Protein AF-A0A1X7SEY9-F1 (afdb_monomer_lite)

InterPro domains:
  IPR003959 ATPase, AAA-type, core [PF00004] (23-70)
  IPR027417 P-loop containing nucleoside triphosphate hydrolase [G3DSA:3.40.50.300] (1-70)
  IPR027417 P-loop containing nucleoside triphosphate hydrolase [SSF52540] (2-69)
  IPR050168 AAA ATPase domain-containing protein [PTHR23077] (1-69)

pLDDT: mean 82.5, std 7.16, range [61.44, 94.19]

Sequence (70 aa):
MVELPLRHPQLFKAIGVKPPRGILLYGPPGTGKTLIARAVANETGAFFFLINGPEIMSKMAGESESNLRK

Organism: Amphimedon queenslandica (NCBI:txid400682)

Structure (mmCIF, N/CA/C/O backbone):
data_AF-A0A1X7SEY9-F1
#
_entry.id   AF-A0A1X7SEY9-F1
#
loop_
_atom_site.group_PDB
_atom_site.id
_atom_site.type_symbol
_atom_site.label_atom_id
_atom_site.label_alt_id
_atom_site.label_comp_id
_atom_site.label_asym_id
_atom_site.label_entity_id
_atom_site.label_seq_id
_atom_site.pdbx_PDB_ins_code
_atom_site.Cartn_x
_atom_site.Cartn_y
_atom_site.Cartn_z
_atom_site.occupancy
_atom_site.B_iso_or_equiv
_atom_site.auth_seq_id
_atom_site.auth_comp_id
_atom_site.auth_asym_id
_atom_site.auth_atom_id
_atom_site.pdbx_PDB_model_num
ATOM 1 N N . MET A 1 1 ? -12.011 -2.842 3.338 1.00 65.88 1 MET A N 1
ATOM 2 C CA . MET A 1 1 ? -10.824 -3.490 3.952 1.00 65.88 1 MET A CA 1
ATOM 3 C C . MET A 1 1 ? -9.774 -2.474 4.405 1.00 65.88 1 MET A C 1
ATOM 5 O O . MET A 1 1 ? -9.267 -2.642 5.502 1.00 65.88 1 MET A O 1
ATOM 9 N N . VAL A 1 2 ? -9.492 -1.417 3.626 1.00 75.19 2 VAL A N 1
ATOM 10 C CA . VAL A 1 2 ? -8.622 -0.293 4.053 1.00 75.19 2 VAL A CA 1
ATOM 11 C C . VAL A 1 2 ? -9.370 0.729 4.920 1.00 75.19 2 VAL A C 1
ATOM 13 O O . VAL A 1 2 ? -8.866 1.151 5.949 1.00 75.19 2 VAL A O 1
ATOM 16 N N . GLU A 1 3 ? -10.605 1.075 4.554 1.00 78.00 3 GLU A N 1
ATOM 17 C CA . GLU A 1 3 ? -11.404 2.088 5.262 1.00 78.00 3 GLU A CA 1
ATOM 18 C C . GLU A 1 3 ? 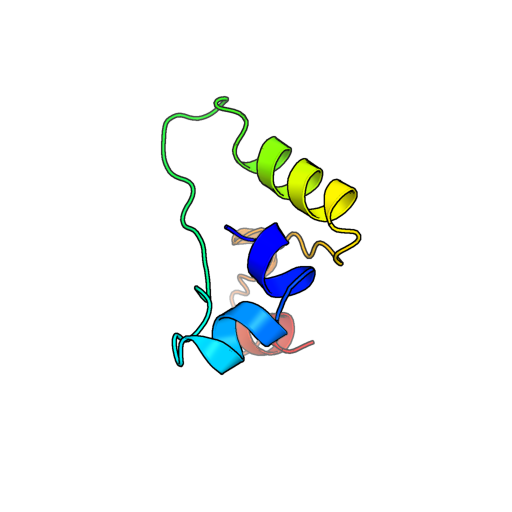-11.829 1.668 6.680 1.00 78.00 3 GLU A C 1
ATOM 20 O O . GLU A 1 3 ? -11.709 2.442 7.624 1.00 78.00 3 GLU A O 1
ATOM 25 N N . LEU A 1 4 ? -12.309 0.432 6.846 1.00 80.06 4 LEU A N 1
ATOM 26 C CA . LEU A 1 4 ? -12.832 -0.075 8.121 1.00 80.06 4 LEU A CA 1
ATOM 27 C C . LEU A 1 4 ? -11.846 0.067 9.302 1.00 80.06 4 LEU A C 1
ATOM 29 O O . LEU A 1 4 ? -12.256 0.570 10.347 1.00 80.06 4 LEU A O 1
ATOM 33 N N . PRO A 1 5 ? -10.565 -0.342 9.178 1.00 78.00 5 PRO A N 1
ATOM 34 C CA . PRO A 1 5 ? -9.594 -0.152 10.252 1.00 78.00 5 PRO A CA 1
ATOM 35 C C . PRO A 1 5 ? -9.182 1.312 10.456 1.00 78.00 5 PRO A C 1
ATOM 37 O O . PRO A 1 5 ? -8.794 1.658 11.569 1.00 78.00 5 PRO A O 1
ATOM 40 N N . LEU A 1 6 ? -9.293 2.169 9.431 1.00 78.06 6 LEU A N 1
ATOM 41 C CA . LEU A 1 6 ? -9.043 3.611 9.555 1.00 78.06 6 LEU A CA 1
ATOM 42 C C . LEU A 1 6 ? -10.177 4.322 10.309 1.00 78.06 6 LEU A C 1
ATOM 44 O O . LEU A 1 6 ? -9.910 5.140 11.185 1.00 78.06 6 LEU A O 1
ATOM 48 N N . ARG A 1 7 ? -11.439 3.992 10.009 1.00 80.50 7 ARG A N 1
ATOM 49 C CA . ARG A 1 7 ? -12.620 4.628 10.620 1.00 80.50 7 ARG A CA 1
ATOM 50 C C . ARG A 1 7 ? -13.020 4.026 11.967 1.00 80.50 7 ARG A C 1
ATOM 52 O O . ARG A 1 7 ? -13.457 4.754 12.853 1.00 80.50 7 ARG A O 1
ATOM 59 N N . HIS A 1 8 ? -12.856 2.715 12.150 1.00 83.19 8 HIS A N 1
ATOM 60 C CA . HIS A 1 8 ? -13.317 1.998 13.345 1.00 83.19 8 HIS A CA 1
ATOM 61 C C . HIS A 1 8 ? -12.219 1.129 13.981 1.00 83.19 8 HIS A C 1
ATOM 63 O O . HIS A 1 8 ? -12.376 -0.089 14.113 1.00 83.19 8 HIS A O 1
ATOM 69 N N . PRO A 1 9 ? -11.113 1.728 14.461 1.00 80.31 9 PRO A N 1
ATOM 70 C CA . PRO A 1 9 ? -10.020 0.980 15.089 1.00 80.31 9 PRO A CA 1
ATOM 71 C C . PRO A 1 9 ? -10.444 0.264 16.383 1.00 80.31 9 PRO A C 1
ATOM 73 O O . PRO A 1 9 ? -9.849 -0.746 16.763 1.00 80.31 9 PRO A O 1
ATOM 76 N N . GLN A 1 10 ? -11.486 0.758 17.060 1.00 83.19 10 GLN A N 1
ATOM 77 C CA . GLN A 1 10 ? -12.020 0.158 18.287 1.00 83.19 10 GLN A CA 1
ATOM 78 C C . GLN A 1 10 ? -12.596 -1.243 18.044 1.00 83.19 10 GLN A C 1
ATOM 80 O O . GLN A 1 10 ? -12.440 -2.118 18.891 1.00 83.19 10 GLN A O 1
ATOM 85 N N . LEU A 1 11 ? -13.182 -1.480 16.865 1.00 84.12 11 LEU A N 1
ATOM 86 C CA . LEU A 1 11 ? -13.760 -2.772 16.499 1.00 84.12 11 LEU A CA 1
ATOM 87 C C . LEU A 1 11 ? -12.673 -3.856 16.436 1.00 84.12 11 LEU A C 1
ATOM 89 O O . LEU A 1 11 ? -12.819 -4.936 16.998 1.00 84.12 11 LEU A O 1
ATOM 93 N N . PHE A 1 12 ? -11.530 -3.529 15.830 1.00 81.75 12 PHE A N 1
ATOM 94 C CA . PHE A 1 12 ? -10.382 -4.434 15.736 1.00 81.75 12 PHE A CA 1
ATOM 95 C C . PHE A 1 12 ? -9.730 -4.690 17.103 1.00 81.75 12 PHE A C 1
ATOM 97 O O . PHE A 1 12 ? -9.291 -5.808 17.368 1.00 81.75 12 PHE A O 1
ATOM 104 N N . LYS A 1 13 ? -9.723 -3.692 18.002 1.00 81.12 13 LYS A N 1
ATOM 105 C CA . LYS A 1 13 ? -9.270 -3.874 19.393 1.00 81.12 13 LYS A CA 1
ATOM 106 C C . LYS A 1 13 ? -10.205 -4.779 20.196 1.00 81.12 13 LYS A C 1
ATOM 108 O O . LYS A 1 13 ? -9.712 -5.628 20.928 1.00 81.12 13 LYS A O 1
ATOM 113 N N . ALA A 1 14 ? -11.519 -4.621 20.042 1.00 84.69 14 ALA A N 1
ATOM 114 C CA . ALA A 1 14 ? -12.516 -5.410 20.765 1.00 84.69 14 ALA A CA 1
ATOM 115 C C . ALA A 1 14 ? -12.519 -6.887 20.341 1.00 84.69 14 ALA A C 1
ATOM 117 O O . ALA A 1 14 ? -12.659 -7.769 21.180 1.00 84.69 14 ALA A O 1
ATOM 118 N N . ILE A 1 15 ? -12.321 -7.157 19.048 1.00 85.56 15 ILE A N 1
ATOM 119 C CA . ILE A 1 15 ? -12.292 -8.520 18.493 1.00 85.56 15 ILE A CA 1
ATOM 120 C C . ILE A 1 15 ? -10.894 -9.161 18.661 1.00 85.56 15 ILE A C 1
ATOM 122 O O . ILE A 1 15 ? -10.722 -10.359 18.459 1.00 85.56 15 ILE A O 1
ATOM 126 N N . GLY A 1 16 ? -9.872 -8.383 19.041 1.00 83.06 16 GLY A N 1
ATOM 127 C CA . GLY A 1 16 ? -8.502 -8.870 19.248 1.00 83.06 16 GLY A CA 1
ATOM 128 C C . GLY A 1 16 ? -7.755 -9.231 17.957 1.00 83.06 16 GLY A C 1
ATOM 129 O O . GLY A 1 16 ? -6.693 -9.852 18.006 1.00 83.06 16 GLY A O 1
ATOM 130 N N . VAL A 1 17 ? -8.281 -8.840 16.793 1.00 84.69 17 VAL A N 1
ATOM 131 C CA . VAL A 1 17 ? -7.708 -9.171 15.482 1.00 84.69 17 VAL A CA 1
ATOM 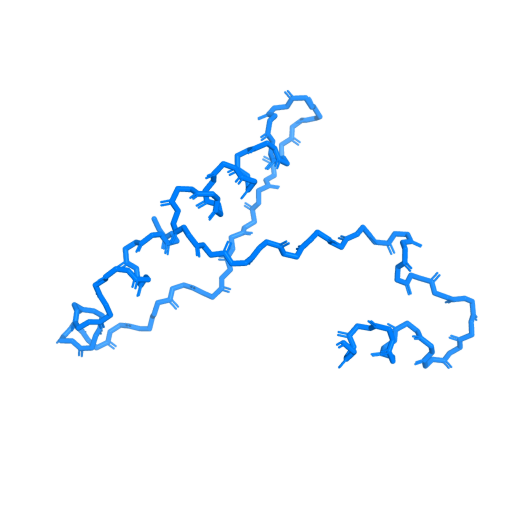132 C C . VAL A 1 17 ? -6.886 -7.999 14.963 1.00 84.69 17 VAL A C 1
ATOM 134 O O . VAL A 1 17 ? -7.336 -6.853 14.936 1.00 84.69 17 VAL A O 1
ATOM 137 N N . LYS A 1 18 ? -5.662 -8.283 14.505 1.00 80.25 18 LYS A N 1
ATOM 138 C CA . LYS A 1 18 ? -4.812 -7.269 13.873 1.00 80.25 18 LYS A CA 1
ATOM 139 C C . LYS A 1 18 ? -5.380 -6.895 12.498 1.00 80.25 18 LYS A C 1
ATOM 141 O O . LYS A 1 18 ? -5.666 -7.795 11.709 1.00 80.25 18 LYS A O 1
ATOM 146 N N . PRO A 1 19 ? -5.506 -5.596 12.176 1.00 82.31 19 PRO A N 1
ATOM 147 C CA . PRO A 1 19 ? -5.956 -5.180 10.857 1.00 82.31 19 PRO A CA 1
ATOM 148 C C . PRO A 1 19 ? -4.957 -5.621 9.771 1.00 82.31 19 PRO A C 1
ATOM 150 O O . PRO A 1 19 ? -3.753 -5.728 10.041 1.00 82.31 19 PRO A O 1
ATOM 153 N N . PRO A 1 20 ? -5.435 -5.879 8.542 1.00 82.88 20 PRO A N 1
ATOM 154 C CA . PRO A 1 20 ? -4.575 -6.252 7.425 1.00 82.88 20 PRO A CA 1
ATOM 155 C C . PRO A 1 20 ? -3.578 -5.129 7.117 1.00 82.88 20 PRO A C 1
ATOM 157 O O . PRO A 1 20 ? -3.946 -3.958 7.063 1.00 82.88 20 PRO A O 1
ATOM 160 N N . ARG A 1 21 ? -2.304 -5.491 6.915 1.00 82.50 21 ARG A N 1
ATOM 161 C CA . ARG A 1 21 ? -1.200 -4.531 6.722 1.00 82.50 21 ARG A CA 1
ATOM 162 C C . ARG A 1 21 ? -0.944 -4.135 5.267 1.00 82.50 21 ARG A C 1
ATOM 164 O O . ARG A 1 21 ? -0.183 -3.209 5.026 1.00 82.50 21 ARG A O 1
ATOM 171 N N . GLY A 1 22 ? -1.544 -4.830 4.307 1.00 85.56 22 GLY A N 1
ATOM 172 C CA . GLY A 1 22 ? -1.323 -4.572 2.889 1.00 85.56 22 GLY A CA 1
ATOM 173 C C . GLY A 1 22 ? -2.330 -5.300 2.012 1.00 85.56 22 GLY A C 1
ATOM 174 O O . GLY A 1 22 ? -2.989 -6.243 2.452 1.00 85.56 22 GLY A O 1
ATOM 175 N N . ILE A 1 23 ? -2.451 -4.833 0.773 1.00 88.06 23 ILE A N 1
ATOM 176 C CA . ILE A 1 23 ? -3.307 -5.411 -0.263 1.00 88.06 23 ILE A CA 1
ATOM 177 C C . ILE A 1 23 ? -2.461 -5.553 -1.524 1.00 88.06 23 ILE A C 1
ATOM 179 O O . ILE A 1 23 ? -1.751 -4.623 -1.899 1.00 88.06 23 ILE A O 1
ATOM 183 N N . LEU A 1 24 ? -2.559 -6.704 -2.186 1.00 89.94 24 LEU A N 1
ATOM 184 C CA . LEU A 1 24 ? -1.961 -6.929 -3.496 1.00 89.94 24 LEU A CA 1
ATOM 185 C C . LEU A 1 24 ? -3.048 -6.835 -4.570 1.00 89.94 24 LEU A C 1
ATOM 187 O O . LEU A 1 24 ? -3.969 -7.649 -4.599 1.00 89.94 24 LEU A O 1
ATOM 191 N N . LEU A 1 25 ? -2.934 -5.853 -5.464 1.00 90.00 25 LEU A N 1
ATOM 192 C CA . LEU A 1 25 ? -3.803 -5.729 -6.634 1.00 90.00 25 LEU A CA 1
ATOM 193 C C . LEU A 1 25 ? -3.100 -6.353 -7.844 1.00 90.00 25 LEU A C 1
ATOM 195 O O . LEU A 1 25 ? -2.102 -5.818 -8.319 1.00 90.00 25 LEU A O 1
ATOM 199 N N . TYR A 1 26 ? -3.632 -7.457 -8.373 1.00 92.31 26 TYR A N 1
ATOM 200 C CA . TYR A 1 26 ? -3.060 -8.170 -9.525 1.00 92.31 26 TYR A CA 1
ATOM 201 C C . TYR A 1 26 ? -4.076 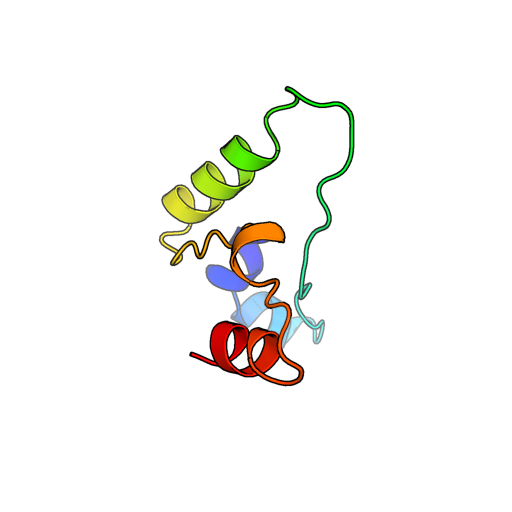-8.319 -10.664 1.00 92.31 26 TYR A C 1
ATOM 203 O O . TYR A 1 26 ? -5.281 -8.161 -10.461 1.00 92.31 26 TYR A O 1
ATOM 211 N N . GLY A 1 27 ? -3.593 -8.540 -11.889 1.00 92.88 27 GLY A N 1
ATOM 212 C CA . GLY A 1 27 ? -4.402 -8.774 -13.094 1.00 92.88 27 GLY A CA 1
ATOM 213 C C . GLY A 1 27 ? -3.921 -7.981 -14.322 1.00 92.88 27 GLY A C 1
ATOM 214 O O . GLY A 1 27 ? -2.931 -7.257 -14.218 1.00 92.88 27 GLY A O 1
ATOM 215 N N . PRO A 1 28 ? -4.627 -8.083 -15.462 1.00 94.19 28 PRO A N 1
ATOM 216 C CA . PRO A 1 28 ? -4.217 -7.475 -16.729 1.00 94.19 28 PRO A CA 1
ATOM 217 C C . PRO A 1 28 ? -4.032 -5.947 -16.658 1.00 94.19 28 PRO A C 1
ATOM 219 O O . PRO A 1 28 ? -4.679 -5.286 -15.826 1.00 94.19 28 PRO A O 1
ATOM 222 N N . PRO A 1 29 ? -3.186 -5.363 -17.530 1.00 91.12 29 PRO A N 1
ATOM 223 C CA . PRO A 1 29 ? -3.071 -3.912 -17.656 1.00 91.12 29 PRO A CA 1
ATOM 224 C C . PRO A 1 29 ? -4.420 -3.296 -18.061 1.00 91.12 29 PRO A C 1
ATOM 226 O O . PRO A 1 29 ? -5.243 -3.941 -18.703 1.00 91.12 29 PRO A O 1
ATOM 229 N N . GLY A 1 30 ? -4.677 -2.053 -17.647 1.00 90.56 30 GLY A N 1
ATOM 230 C CA . GLY A 1 30 ? -5.929 -1.348 -17.964 1.00 90.56 30 GLY A CA 1
ATOM 231 C C . GLY A 1 30 ? -7.127 -1.671 -17.059 1.00 90.56 30 GLY A C 1
ATOM 232 O O . GLY A 1 30 ? -8.158 -1.024 -17.167 1.00 90.56 30 GLY A O 1
ATOM 233 N N . THR A 1 31 ? -6.996 -2.585 -16.092 1.00 90.12 31 THR A N 1
ATOM 234 C CA . THR A 1 31 ? -8.078 -2.935 -15.138 1.00 90.12 31 THR A CA 1
ATOM 235 C C . THR A 1 31 ? -8.257 -1.939 -13.978 1.00 90.12 31 THR A C 1
ATOM 237 O O . THR A 1 31 ? -8.890 -2.253 -12.975 1.00 90.12 31 THR A O 1
ATOM 240 N N . GLY A 1 32 ? -7.668 -0.742 -14.066 1.00 91.00 32 GLY A N 1
ATOM 241 C CA . GLY A 1 32 ? -7.902 0.335 -13.095 1.00 91.00 32 GLY A CA 1
ATOM 242 C C . GLY A 1 32 ? -7.220 0.192 -11.725 1.00 91.00 32 GLY A C 1
ATOM 243 O O . GLY A 1 32 ? -7.569 0.928 -10.810 1.00 91.00 32 GLY A O 1
ATOM 244 N N . LYS A 1 33 ? -6.223 -0.690 -11.558 1.00 93.50 33 LYS A N 1
ATOM 245 C CA . LYS A 1 33 ? -5.534 -0.936 -10.264 1.00 93.50 33 LYS A CA 1
ATOM 246 C C . LYS A 1 33 ? -4.938 0.325 -9.629 1.00 93.50 33 LYS A C 1
ATOM 248 O O . LYS A 1 33 ? -5.082 0.561 -8.435 1.00 93.50 33 LYS A O 1
ATOM 253 N N . THR A 1 34 ? -4.293 1.158 -10.439 1.00 89.44 34 THR A N 1
ATOM 254 C CA . THR A 1 34 ? -3.727 2.433 -9.979 1.00 89.44 34 THR A CA 1
ATOM 255 C C . THR A 1 34 ? -4.822 3.445 -9.645 1.00 89.44 34 THR A C 1
ATOM 257 O O . THR A 1 34 ? -4.681 4.234 -8.713 1.00 89.44 34 THR A O 1
ATOM 260 N N . LEU A 1 35 ? -5.928 3.414 -10.392 1.00 91.56 35 LEU A N 1
ATOM 261 C CA . LEU A 1 35 ? -7.039 4.347 -10.233 1.00 91.56 35 LEU A CA 1
ATOM 262 C C . LEU A 1 35 ? -7.817 4.047 -8.947 1.00 91.56 35 LEU A C 1
ATOM 264 O O . LEU A 1 35 ? -8.061 4.962 -8.165 1.00 91.56 35 LEU A O 1
ATOM 268 N N . ILE A 1 36 ? -8.102 2.771 -8.666 1.00 90.81 36 ILE A N 1
ATOM 269 C CA . ILE A 1 36 ? -8.775 2.372 -7.425 1.00 90.81 36 ILE A CA 1
ATOM 270 C C . ILE A 1 36 ? -7.925 2.686 -6.188 1.00 90.81 36 ILE A C 1
ATOM 272 O O . ILE A 1 36 ? -8.462 3.151 -5.189 1.00 90.81 36 ILE A O 1
ATOM 276 N N . ALA A 1 37 ? -6.597 2.532 -6.259 1.00 88.56 37 ALA A N 1
ATOM 277 C CA . ALA A 1 37 ? -5.708 2.897 -5.155 1.00 88.56 37 ALA A CA 1
ATOM 278 C C . ALA A 1 37 ? -5.785 4.401 -4.818 1.00 88.56 37 ALA A C 1
ATOM 280 O O . ALA A 1 37 ? -5.879 4.768 -3.647 1.00 88.56 37 ALA A O 1
ATOM 281 N N . ARG A 1 38 ? -5.820 5.269 -5.841 1.00 88.88 38 ARG A N 1
ATOM 282 C CA . ARG A 1 38 ? -5.999 6.721 -5.659 1.00 88.88 38 ARG A CA 1
ATOM 283 C C . ARG A 1 38 ? -7.399 7.085 -5.167 1.00 88.88 38 ARG A C 1
ATOM 285 O O . ARG A 1 38 ? -7.525 7.981 -4.337 1.00 88.88 38 ARG A O 1
ATOM 292 N N . ALA A 1 39 ? -8.437 6.421 -5.672 1.00 90.56 39 ALA A N 1
ATOM 293 C CA . ALA A 1 39 ? -9.816 6.666 -5.255 1.00 90.56 39 ALA A CA 1
ATOM 294 C C . ALA A 1 39 ? -10.011 6.341 -3.766 1.00 90.56 39 ALA A C 1
ATOM 296 O O . ALA A 1 39 ? -10.480 7.191 -3.016 1.00 90.56 39 ALA A O 1
ATOM 297 N N . VAL A 1 40 ? -9.531 5.175 -3.316 1.00 88.62 40 VAL A N 1
ATOM 298 C CA . VAL A 1 40 ? -9.606 4.759 -1.905 1.00 88.62 40 VAL A CA 1
ATOM 299 C C . VAL A 1 40 ? -8.876 5.740 -0.988 1.00 88.62 40 VAL A C 1
ATOM 301 O O . VAL A 1 40 ? -9.380 6.062 0.085 1.00 88.62 40 VAL A O 1
ATOM 304 N N . ALA A 1 41 ? -7.707 6.246 -1.388 1.00 88.25 41 ALA A N 1
ATOM 305 C CA . ALA A 1 41 ? -6.985 7.223 -0.577 1.00 88.25 41 ALA A CA 1
ATOM 306 C C . ALA A 1 41 ? -7.742 8.558 -0.455 1.00 88.25 41 ALA A C 1
ATOM 308 O O . ALA A 1 41 ? -7.849 9.096 0.645 1.00 88.25 41 ALA A O 1
ATOM 309 N N . ASN A 1 42 ? -8.339 9.038 -1.553 1.00 87.94 42 ASN A N 1
ATOM 310 C CA . ASN A 1 42 ? -9.182 10.237 -1.538 1.00 87.94 42 ASN A CA 1
ATOM 311 C 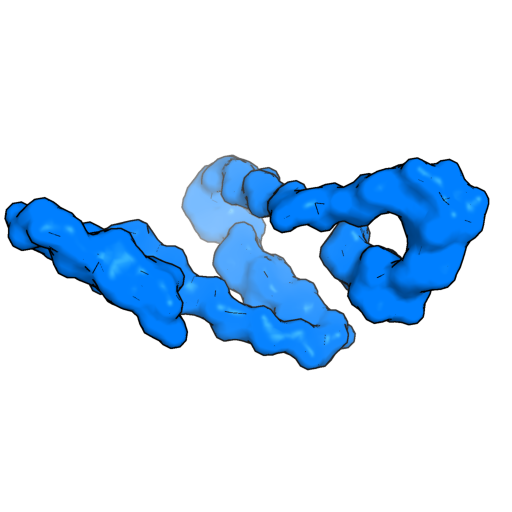C . ASN A 1 42 ? -10.438 10.057 -0.669 1.00 87.94 42 ASN A C 1
ATOM 313 O O . ASN A 1 42 ? -10.735 10.924 0.146 1.00 87.94 42 ASN A O 1
ATOM 317 N N . GLU A 1 43 ? -11.151 8.934 -0.790 1.00 87.25 43 GLU A N 1
ATOM 318 C CA . GLU A 1 43 ? -12.375 8.673 -0.010 1.00 87.25 43 GLU A CA 1
ATOM 319 C C . GLU A 1 43 ? -12.110 8.515 1.491 1.00 87.25 43 GLU A C 1
ATOM 321 O O . GLU A 1 43 ? -12.910 8.935 2.330 1.00 87.25 43 GLU A O 1
ATOM 326 N N 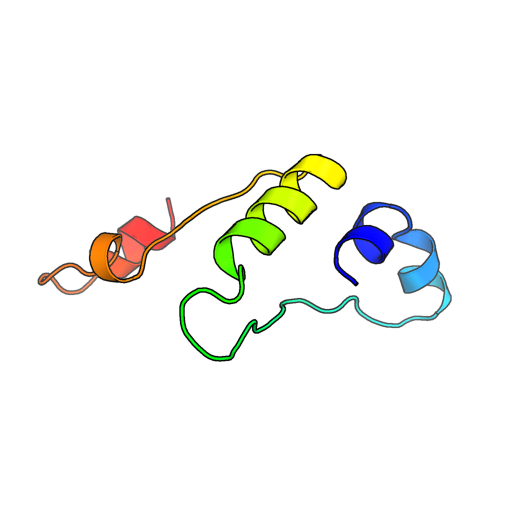. THR A 1 44 ? -10.976 7.910 1.845 1.00 85.06 44 THR A N 1
ATOM 327 C CA . THR A 1 44 ? -10.581 7.706 3.246 1.00 85.06 44 THR A CA 1
ATOM 328 C C . THR A 1 44 ? -9.899 8.923 3.866 1.00 85.06 44 THR A C 1
ATOM 330 O O . THR A 1 44 ? -9.682 8.930 5.077 1.00 85.06 44 THR A O 1
ATOM 333 N N . GLY A 1 45 ? -9.579 9.950 3.071 1.00 83.50 45 GLY A N 1
ATOM 334 C CA . GLY A 1 45 ? -8.808 11.112 3.515 1.00 83.50 45 GLY A CA 1
ATOM 335 C C . GLY A 1 45 ? -7.370 10.764 3.918 1.00 83.50 45 GLY A C 1
ATOM 336 O O . GLY A 1 45 ? -6.767 11.469 4.725 1.00 83.50 45 GLY A O 1
ATOM 337 N N . ALA A 1 46 ? -6.831 9.654 3.410 1.00 84.56 46 ALA A N 1
ATOM 338 C CA . ALA A 1 46 ? -5.491 9.181 3.729 1.00 84.56 46 ALA A CA 1
ATOM 339 C C . ALA A 1 46 ? -4.450 9.764 2.761 1.00 84.56 46 ALA A C 1
ATOM 341 O O . ALA A 1 46 ? -4.712 9.952 1.573 1.00 84.56 46 ALA A O 1
ATOM 342 N N . PHE A 1 47 ? -3.230 9.995 3.252 1.00 84.94 47 PHE A N 1
ATOM 343 C CA . PHE A 1 47 ? -2.112 10.388 2.394 1.00 84.94 47 PHE A CA 1
ATOM 344 C C . PHE A 1 47 ? -1.726 9.245 1.447 1.00 84.94 47 PHE A C 1
ATOM 346 O O . PHE A 1 47 ? -1.444 8.128 1.882 1.00 84.94 47 PHE A O 1
ATOM 353 N N . PHE A 1 48 ? -1.698 9.536 0.145 1.00 86.56 48 PHE A N 1
ATOM 354 C CA . PHE A 1 48 ? -1.321 8.579 -0.892 1.00 86.56 48 PHE A CA 1
ATOM 355 C C . PHE A 1 48 ? 0.116 8.812 -1.357 1.00 86.56 48 PHE A C 1
ATOM 357 O O . PHE A 1 48 ? 0.393 9.785 -2.058 1.00 86.56 48 PHE A O 1
ATOM 364 N N . PHE A 1 49 ? 1.016 7.891 -1.016 1.00 86.00 49 PHE A N 1
ATOM 365 C CA . PHE A 1 49 ? 2.368 7.854 -1.570 1.00 86.00 49 PHE A CA 1
ATOM 366 C C . PHE A 1 49 ? 2.395 6.935 -2.790 1.00 86.00 49 PHE A C 1
ATOM 368 O O . PHE A 1 49 ? 2.231 5.720 -2.673 1.00 86.00 49 PHE A O 1
ATOM 375 N N . LEU A 1 50 ? 2.588 7.521 -3.972 1.00 85.56 50 LEU A N 1
ATOM 376 C CA . LEU A 1 50 ? 2.877 6.765 -5.185 1.00 85.56 50 LEU A CA 1
ATOM 377 C C . LEU A 1 50 ? 4.386 6.606 -5.293 1.00 85.56 50 LEU A C 1
ATOM 379 O O . LEU A 1 50 ? 5.094 7.605 -5.367 1.00 85.56 50 LEU A O 1
ATOM 383 N N . ILE A 1 51 ? 4.858 5.366 -5.347 1.00 84.19 51 ILE A N 1
ATOM 384 C CA . ILE A 1 51 ? 6.263 5.093 -5.609 1.00 84.19 51 ILE A CA 1
ATOM 385 C C . ILE A 1 51 ? 6.359 4.119 -6.777 1.00 84.19 51 ILE A C 1
ATOM 387 O O . ILE A 1 51 ? 5.854 2.995 -6.691 1.00 84.19 51 ILE A O 1
ATOM 391 N N . ASN A 1 52 ? 6.983 4.540 -7.878 1.00 83.25 52 ASN A N 1
ATOM 392 C CA . ASN A 1 52 ? 7.230 3.648 -9.003 1.00 83.25 52 ASN A CA 1
ATOM 393 C C . ASN A 1 52 ? 8.573 2.934 -8.801 1.00 83.25 52 ASN A C 1
ATOM 395 O O . ASN A 1 52 ? 9.578 3.560 -8.484 1.00 83.25 52 ASN A O 1
ATOM 399 N N . GLY A 1 53 ? 8.616 1.618 -9.024 1.00 78.62 53 GLY A N 1
ATOM 400 C CA . GLY A 1 53 ? 9.841 0.819 -8.849 1.00 78.62 53 GLY A CA 1
ATOM 401 C C . GLY A 1 53 ? 11.089 1.387 -9.554 1.00 78.62 53 GLY A C 1
ATOM 402 O O . GLY A 1 53 ? 12.144 1.451 -8.923 1.00 78.62 53 GLY A O 1
ATOM 403 N N . PRO A 1 54 ? 10.987 1.863 -10.811 1.00 80.56 54 PRO A N 1
ATOM 404 C CA . PRO A 1 54 ? 12.109 2.498 -11.501 1.00 80.56 54 PRO A CA 1
ATOM 405 C C . PRO A 1 54 ? 12.596 3.813 -10.873 1.00 80.56 54 PRO A C 1
ATOM 407 O O . PRO A 1 54 ? 13.751 4.162 -11.071 1.00 80.56 54 PRO A O 1
ATOM 410 N N . GLU A 1 55 ? 11.756 4.539 -10.127 1.00 76.38 55 GLU A N 1
ATOM 411 C CA . GLU A 1 55 ? 12.138 5.816 -9.496 1.00 76.38 55 GLU A CA 1
ATOM 412 C C . GLU A 1 55 ? 13.023 5.618 -8.260 1.00 76.38 55 GLU A C 1
ATOM 414 O O . GLU A 1 55 ? 13.813 6.494 -7.923 1.00 76.38 55 GLU A O 1
ATOM 419 N N . ILE A 1 56 ? 12.912 4.467 -7.589 1.00 76.50 56 ILE A N 1
ATOM 420 C CA . ILE A 1 56 ? 13.729 4.150 -6.408 1.00 76.50 56 ILE A CA 1
ATOM 421 C C . ILE A 1 56 ? 15.016 3.414 -6.795 1.00 76.50 56 ILE A C 1
ATOM 423 O O . ILE A 1 56 ? 15.987 3.450 -6.043 1.00 76.50 56 ILE A O 1
ATOM 427 N N . MET A 1 57 ? 15.042 2.716 -7.936 1.00 74.56 57 MET A N 1
ATOM 428 C CA . MET A 1 57 ? 16.217 1.944 -8.342 1.00 74.56 57 MET A CA 1
ATOM 429 C C . MET A 1 57 ? 17.395 2.859 -8.702 1.00 74.56 57 MET A C 1
ATOM 431 O O . MET A 1 57 ? 17.408 3.480 -9.763 1.00 74.56 57 MET A O 1
ATOM 435 N N . SER A 1 58 ? 18.429 2.866 -7.859 1.00 69.81 58 SER A N 1
ATOM 436 C CA . SER A 1 58 ? 19.747 3.414 -8.192 1.00 69.81 58 SER A CA 1
ATOM 437 C C . SER A 1 58 ? 20.745 2.308 -8.543 1.00 69.81 58 SER A C 1
ATOM 439 O O . SER A 1 58 ? 20.667 1.181 -8.049 1.00 69.81 58 SER A O 1
ATOM 441 N N . LYS A 1 59 ? 21.713 2.650 -9.403 1.00 70.44 59 LYS A N 1
ATOM 442 C CA . LYS A 1 59 ? 22.866 1.800 -9.738 1.00 70.44 59 LYS A CA 1
ATOM 443 C C . LYS A 1 59 ? 23.882 1.707 -8.593 1.00 70.44 59 LYS A C 1
ATOM 445 O O . LYS A 1 59 ? 24.684 0.777 -8.587 1.00 70.44 59 LYS A O 1
ATOM 450 N N . MET A 1 60 ? 23.878 2.655 -7.654 1.00 67.25 60 MET A N 1
ATOM 451 C CA . MET A 1 60 ? 24.784 2.649 -6.503 1.00 67.25 60 MET A CA 1
ATOM 452 C C . MET A 1 60 ? 24.164 1.882 -5.329 1.00 67.25 60 MET A C 1
ATOM 454 O O . MET A 1 60 ? 23.008 2.096 -4.957 1.00 67.25 60 MET A O 1
ATOM 458 N N . ALA A 1 61 ? 24.947 0.978 -4.736 1.00 64.69 61 ALA A N 1
ATOM 459 C CA . ALA A 1 61 ? 24.532 0.213 -3.565 1.00 64.69 61 ALA A CA 1
ATOM 460 C C . ALA A 1 61 ? 24.213 1.157 -2.389 1.00 64.69 61 ALA A C 1
ATOM 462 O O . ALA A 1 61 ? 25.000 2.045 -2.073 1.00 64.69 61 ALA A O 1
ATOM 463 N N . GLY A 1 62 ? 23.054 0.969 -1.753 1.00 71.88 62 GLY A N 1
ATOM 464 C CA . GLY A 1 62 ? 22.603 1.758 -0.598 1.00 71.88 62 GLY A CA 1
ATOM 465 C C . GLY A 1 62 ? 21.800 3.026 -0.922 1.00 71.88 62 GLY A C 1
ATOM 466 O O . GLY A 1 62 ? 21.047 3.500 -0.070 1.00 71.88 62 GLY A O 1
ATOM 467 N N . GLU A 1 63 ? 21.864 3.559 -2.147 1.00 76.31 63 GLU A N 1
ATOM 468 C CA . GLU A 1 63 ? 21.078 4.753 -2.511 1.00 76.31 63 GLU A CA 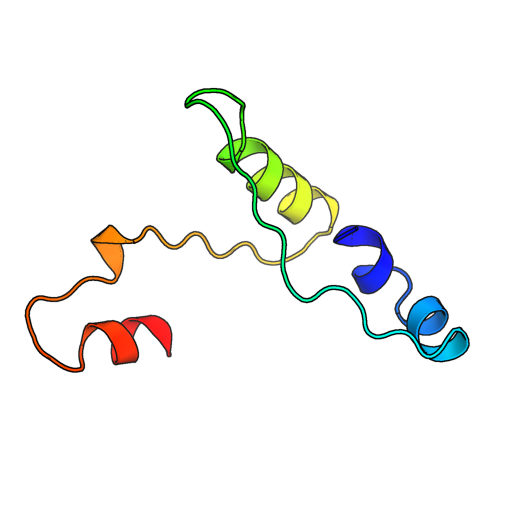1
ATOM 469 C C . GLU A 1 63 ? 19.575 4.466 -2.597 1.00 76.31 63 GLU A C 1
ATOM 471 O O . GLU A 1 63 ? 18.765 5.263 -2.124 1.00 76.31 63 GLU A O 1
ATOM 476 N N . SER A 1 64 ? 19.196 3.301 -3.128 1.00 77.50 64 SER A N 1
ATOM 477 C CA . SER A 1 64 ? 17.788 2.893 -3.233 1.00 77.50 64 SER A CA 1
ATOM 478 C C . SER A 1 64 ? 17.108 2.798 -1.855 1.00 77.50 64 SER A C 1
ATOM 480 O O . SER A 1 64 ? 15.953 3.182 -1.690 1.00 77.50 64 SER A O 1
ATOM 482 N N . GLU A 1 65 ? 17.831 2.330 -0.833 1.00 77.75 65 GLU A N 1
ATOM 483 C CA . GLU A 1 65 ? 17.322 2.196 0.541 1.00 77.75 65 GLU A CA 1
ATOM 484 C C . GLU A 1 65 ? 17.240 3.549 1.255 1.00 77.75 65 GLU A C 1
ATOM 486 O O . GLU A 1 65 ? 16.318 3.779 2.037 1.00 77.75 65 GLU A O 1
ATOM 491 N N . SER A 1 66 ? 18.176 4.456 0.960 1.00 76.94 66 SER A N 1
ATOM 492 C CA . SER A 1 66 ? 18.147 5.841 1.439 1.00 76.94 66 SER A CA 1
ATOM 493 C C . SER A 1 66 ? 16.950 6.607 0.862 1.00 76.94 66 SER A C 1
ATOM 495 O O . SER A 1 66 ? 16.248 7.298 1.598 1.00 76.94 66 SER A O 1
ATOM 497 N N . ASN A 1 67 ? 16.653 6.410 -0.427 1.00 76.56 67 ASN A N 1
ATOM 498 C CA . ASN A 1 67 ? 15.495 7.013 -1.093 1.00 76.56 67 ASN A CA 1
ATOM 499 C C . ASN A 1 67 ? 14.155 6.467 -0.581 1.00 76.56 67 ASN A C 1
ATOM 501 O O . ASN A 1 67 ? 13.179 7.206 -0.560 1.00 76.56 67 ASN A O 1
ATOM 505 N N . LEU A 1 68 ? 14.103 5.206 -0.140 1.00 78.50 68 LEU A N 1
ATOM 506 C CA . LEU A 1 68 ? 12.894 4.614 0.444 1.00 78.50 68 LEU A CA 1
ATOM 507 C C . LEU A 1 68 ? 12.643 5.058 1.899 1.00 78.50 68 LEU A C 1
ATOM 509 O O . LEU A 1 68 ? 11.515 4.976 2.376 1.00 78.50 68 LEU A O 1
ATOM 513 N N . ARG A 1 69 ? 13.691 5.466 2.628 1.00 79.06 69 ARG A N 1
ATOM 514 C CA . ARG A 1 69 ? 13.616 5.843 4.054 1.00 79.06 69 ARG A CA 1
ATOM 515 C C . ARG A 1 69 ? 13.374 7.336 4.307 1.00 79.06 69 ARG A C 1
ATOM 517 O O . ARG A 1 69 ? 13.179 7.697 5.467 1.00 79.06 69 ARG A O 1
ATOM 524 N N . LYS A 1 70 ? 13.442 8.177 3.273 1.00 61.44 70 LYS A N 1
ATOM 525 C CA . LYS A 1 70 ? 13.085 9.603 3.335 1.00 61.44 70 LYS A CA 1
ATOM 526 C C . LYS A 1 70 ? 11.578 9.796 3.231 1.00 61.44 70 LYS A C 1
ATOM 528 O O . LYS A 1 70 ? 11.093 10.731 3.901 1.00 61.44 70 LYS A O 1
#

Secondary structure (DSSP, 8-state):
--HHHHH-HHHHHHHTPPPP------SSTTSSHHHHHHHHHHHHT-------HHHH--SSTTHHHHHHH-

Radius of gyration: 16.03 Å; chains: 1; bounding box: 38×20×39 Å

Foldseek 3Di:
DVQCCLPCVVVCVVVVHDDDPDDDDDDDPPPCPVVVLVVVCVVNVHDDDDDDPVVLDDPDPPSSVVVVVD